Protein AF-A0ABC8AWN2-F1 (afdb_monomer)

Radius of gyration: 17.75 Å; Cα contacts (8 Å, |Δi|>4): 142; chains: 1; bounding box: 40×31×48 Å

pLDDT: mean 82.1, std 17.43, range [30.78, 97.19]

Organism: NCBI:txid37332

Sequence (129 aa):
MGQRQRCAAGDRCHREPLVSGAFPPVVVGDRCYIDGGVWSPTNADLAADSDVVLVVEPFAHRFPPGLVGAELAATGTDAVVRFGPDTATIDVLNAAAIDPDVLGGWPQAFQAGIRQADGLAQQLIDAGW

Structure (mmCIF, N/CA/C/O backbone):
data_AF-A0ABC8AWN2-F1
#
_entry.id   AF-A0ABC8AWN2-F1
#
loop_
_atom_site.group_PDB
_atom_site.id
_atom_site.type_symbol
_atom_site.label_atom_id
_atom_site.label_alt_id
_atom_site.label_comp_id
_atom_site.label_asym_id
_atom_site.label_entity_id
_atom_site.label_seq_id
_atom_site.pdbx_PDB_ins_code
_atom_site.Cartn_x
_atom_site.Cartn_y
_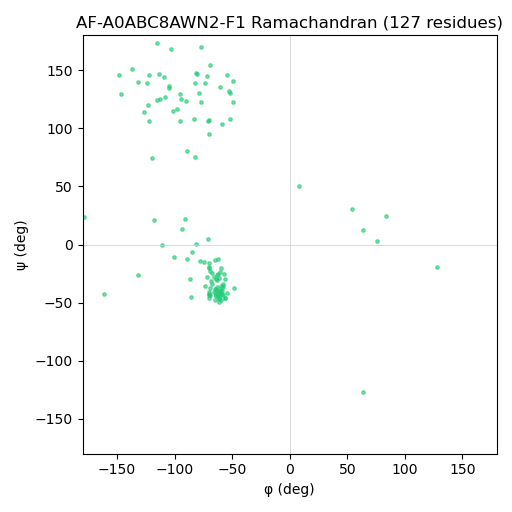atom_site.Cartn_z
_atom_site.occupancy
_atom_site.B_iso_or_equiv
_atom_site.auth_seq_id
_atom_site.auth_comp_id
_atom_site.auth_asym_id
_atom_site.auth_atom_id
_atom_site.pdbx_PDB_model_num
ATOM 1 N N . MET A 1 1 ? -22.483 0.067 -9.869 1.00 30.78 1 MET A N 1
ATOM 2 C CA . MET A 1 1 ? -23.032 -0.697 -11.015 1.00 30.78 1 MET A CA 1
ATOM 3 C C . MET A 1 1 ? -21.889 -0.972 -12.000 1.00 30.78 1 MET A C 1
ATOM 5 O O . MET A 1 1 ? -21.773 -0.290 -13.005 1.00 30.78 1 MET A O 1
ATOM 9 N N . GLY A 1 2 ? -20.973 -1.886 -11.657 1.00 35.22 2 GLY A N 1
ATOM 10 C CA . GLY A 1 2 ? -19.795 -2.204 -12.477 1.00 35.22 2 GLY A CA 1
ATOM 11 C C . GLY A 1 2 ? -20.112 -3.323 -13.464 1.00 35.22 2 GLY A C 1
ATOM 12 O O . GLY A 1 2 ? -20.586 -4.391 -13.071 1.00 35.22 2 GLY A O 1
ATOM 13 N N . GLN A 1 3 ? -19.915 -3.060 -14.751 1.00 35.34 3 GLN A N 1
ATOM 14 C CA . GLN A 1 3 ? -20.257 -3.969 -15.837 1.00 35.34 3 GLN A CA 1
ATOM 15 C C . GLN A 1 3 ? -19.291 -5.163 -15.823 1.00 35.34 3 GLN A C 1
ATOM 17 O O . GLN A 1 3 ? -18.122 -5.039 -16.169 1.00 35.34 3 GLN A O 1
ATOM 22 N N . ARG A 1 4 ? -19.773 -6.335 -15.390 1.00 39.34 4 ARG A N 1
ATOM 23 C CA . ARG A 1 4 ? -19.021 -7.594 -15.478 1.00 39.34 4 ARG A CA 1
ATOM 24 C C . ARG A 1 4 ? -18.945 -7.998 -16.951 1.00 39.34 4 ARG A C 1
ATOM 26 O O . ARG A 1 4 ? -19.883 -8.608 -17.462 1.00 39.34 4 ARG A O 1
ATOM 33 N N . GLN A 1 5 ? -17.868 -7.651 -17.645 1.00 46.94 5 GLN A N 1
ATOM 34 C CA . GLN A 1 5 ? -17.602 -8.206 -18.970 1.00 46.94 5 GLN A CA 1
ATOM 35 C C . GLN A 1 5 ? -17.220 -9.681 -18.802 1.00 46.94 5 GLN A C 1
ATOM 37 O O . GLN A 1 5 ? -16.168 -10.016 -18.266 1.00 46.94 5 GLN A O 1
ATOM 42 N N . ARG A 1 6 ? -18.135 -10.578 -19.186 1.00 43.31 6 ARG A N 1
ATOM 43 C CA . ARG A 1 6 ? -17.830 -12.002 -19.365 1.00 43.31 6 ARG A CA 1
ATOM 44 C C . ARG A 1 6 ? -17.141 -12.147 -20.717 1.00 43.31 6 ARG A C 1
ATOM 46 O O . ARG A 1 6 ? -17.673 -11.642 -21.703 1.00 43.31 6 ARG A O 1
ATOM 53 N N . CYS A 1 7 ? -16.003 -12.829 -20.769 1.00 41.56 7 CYS A N 1
ATOM 54 C CA . CYS A 1 7 ? -15.468 -13.316 -22.036 1.00 41.56 7 CYS A CA 1
ATOM 55 C C . CYS A 1 7 ? -16.183 -14.636 -22.364 1.00 41.56 7 CYS A C 1
ATOM 57 O O . CYS A 1 7 ? -16.471 -15.430 -21.473 1.00 41.56 7 CYS A O 1
ATOM 59 N N . ALA A 1 8 ? -16.551 -14.858 -23.624 1.00 44.72 8 ALA A N 1
ATOM 60 C CA . ALA A 1 8 ? -17.059 -16.158 -24.048 1.00 44.72 8 ALA A CA 1
ATOM 61 C C . ALA A 1 8 ? -15.878 -17.111 -24.283 1.00 44.72 8 ALA A C 1
ATOM 63 O O . ALA A 1 8 ? -14.809 -16.689 -24.732 1.00 44.72 8 ALA A O 1
ATOM 64 N N . ALA A 1 9 ? -16.068 -18.403 -24.008 1.00 40.72 9 ALA A N 1
ATOM 65 C CA . ALA A 1 9 ? -15.090 -19.435 -24.334 1.00 40.72 9 ALA A CA 1
ATOM 66 C C . ALA A 1 9 ? -14.820 -19.438 -25.853 1.00 40.72 9 ALA A C 1
ATOM 68 O O . ALA A 1 9 ? -15.646 -19.903 -26.634 1.00 40.72 9 ALA A O 1
ATOM 69 N N . GLY A 1 10 ? -13.676 -18.882 -26.264 1.00 45.69 10 GLY A N 1
ATOM 70 C CA . GLY A 1 10 ? -13.267 -18.759 -27.669 1.00 45.69 10 GLY A CA 1
ATOM 71 C C . GLY A 1 10 ? -12.868 -17.345 -28.099 1.00 45.69 10 GLY A C 1
ATOM 72 O O . GLY A 1 10 ? -12.121 -17.201 -29.070 1.00 45.69 10 GLY A O 1
ATOM 73 N N . ASP A 1 11 ? -13.268 -16.313 -27.353 1.00 50.03 11 ASP A N 1
ATOM 74 C CA . ASP A 1 11 ? -12.873 -14.939 -27.652 1.00 50.03 11 ASP A CA 1
ATOM 75 C C . ASP A 1 11 ? -11.486 -14.666 -27.071 1.00 50.03 11 ASP A C 1
ATOM 77 O O . ASP A 1 11 ? -11.280 -14.589 -25.860 1.00 50.03 11 ASP A O 1
ATOM 81 N N . ARG A 1 12 ? -10.501 -14.572 -27.971 1.00 54.19 12 ARG A N 1
ATOM 82 C CA . ARG A 1 12 ? -9.119 -14.202 -27.656 1.00 54.19 12 ARG A CA 1
ATOM 83 C C . ARG A 1 12 ? -9.134 -12.904 -26.861 1.00 54.19 12 ARG A C 1
ATOM 85 O O . ARG A 1 12 ? -9.394 -11.850 -27.437 1.00 54.19 12 ARG A O 1
ATOM 92 N N . CYS A 1 13 ? -8.829 -12.993 -25.567 1.00 54.72 13 CYS A N 1
ATOM 93 C CA . CYS A 1 13 ? -8.588 -11.814 -24.753 1.00 54.72 13 CYS A CA 1
ATOM 94 C C . CYS A 1 13 ? -7.592 -10.915 -25.499 1.00 54.72 13 CYS A C 1
ATOM 96 O O . CYS A 1 13 ? -6.546 -11.389 -25.954 1.00 54.72 13 CYS A O 1
ATOM 98 N N . HIS A 1 14 ? -7.995 -9.670 -25.753 1.00 52.34 14 HIS A N 1
ATOM 99 C CA . HIS A 1 14 ? -7.250 -8.740 -26.591 1.00 52.34 14 HIS A CA 1
ATOM 100 C C . HIS A 1 14 ? -5.792 -8.653 -26.105 1.00 52.34 14 HIS A C 1
ATOM 102 O O . HIS A 1 14 ? -5.535 -8.500 -24.916 1.00 52.34 14 HIS A O 1
ATOM 108 N N . ARG A 1 15 ? -4.837 -8.799 -27.035 1.00 48.41 15 ARG A N 1
ATOM 109 C CA . ARG A 1 15 ? -3.381 -8.89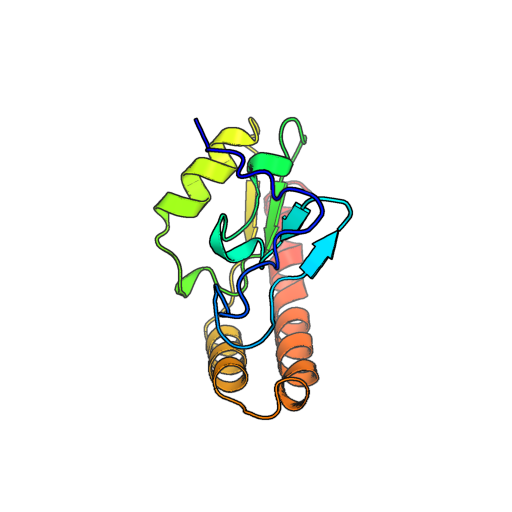3 -26.788 1.00 48.41 15 ARG A CA 1
ATOM 110 C C . ARG A 1 15 ? -2.719 -7.583 -26.330 1.00 48.41 15 ARG A C 1
ATOM 112 O O . ARG A 1 15 ? -1.499 -7.541 -26.221 1.00 48.41 15 ARG A O 1
ATOM 119 N N . GLU A 1 16 ? -3.491 -6.528 -26.107 1.00 43.12 16 GLU A N 1
ATOM 120 C CA . GLU A 1 16 ? -2.977 -5.189 -25.819 1.00 43.12 16 GLU A CA 1
ATOM 121 C C . GLU A 1 16 ? -2.921 -4.982 -24.288 1.00 43.12 16 GLU A C 1
ATOM 123 O O . GLU A 1 16 ? -3.903 -5.274 -23.601 1.00 43.12 16 GLU A O 1
ATOM 128 N N . PRO A 1 17 ? -1.795 -4.535 -23.717 1.00 42.50 17 PRO A N 1
ATOM 129 C CA . PRO A 1 17 ? -1.592 -4.546 -22.259 1.00 42.50 17 PRO A CA 1
ATOM 130 C C . PRO A 1 17 ? -2.257 -3.349 -21.495 1.00 42.50 17 PRO A C 1
ATOM 132 O O . PRO A 1 17 ? -2.360 -2.263 -22.058 1.00 42.50 17 PRO A O 1
ATOM 135 N N . LEU A 1 18 ? -2.732 -3.527 -20.225 1.00 41.81 18 LEU A N 1
ATOM 136 C CA . LEU A 1 18 ? -3.375 -2.501 -19.311 1.00 41.81 18 LEU A CA 1
ATOM 137 C C . LEU A 1 18 ? -2.895 -2.538 -17.785 1.00 41.81 18 LEU A C 1
ATOM 139 O O . LEU A 1 18 ? -2.325 -3.548 -17.392 1.00 41.81 18 LEU A O 1
ATOM 143 N N . VAL A 1 19 ? -2.896 -1.401 -17.033 1.00 50.12 19 VAL A N 1
ATOM 144 C CA . VAL A 1 19 ? -1.748 -0.799 -16.230 1.00 50.12 19 VAL A CA 1
ATOM 145 C C . VAL A 1 19 ? -0.327 -1.393 -16.362 1.00 50.12 19 VAL A C 1
ATOM 147 O O . VAL A 1 19 ? 0.43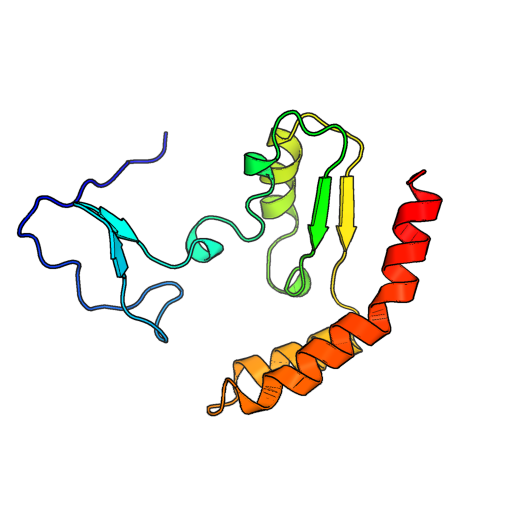7 -1.590 -15.427 1.00 50.12 19 VAL A O 1
ATOM 150 N N . SER A 1 20 ? 0.179 -1.572 -17.569 1.00 47.41 20 SER A N 1
ATOM 151 C CA . SER A 1 20 ? -0.494 -1.434 -18.872 1.00 47.41 20 SER A CA 1
ATOM 152 C C . SER A 1 20 ? 0.355 -1.736 -20.050 1.00 47.41 20 SER A C 1
ATOM 154 O O . SER A 1 20 ? 0.103 -1.272 -21.146 1.00 47.41 20 SER A O 1
ATOM 156 N N . GLY A 1 21 ? 1.384 -2.525 -19.834 1.00 54.00 21 GLY A N 1
ATOM 157 C CA . GLY A 1 21 ? 2.417 -2.723 -20.834 1.00 54.00 21 GLY A CA 1
ATOM 158 C C . GLY A 1 21 ? 3.213 -3.966 -20.547 1.00 54.00 21 GLY A C 1
ATOM 159 O O . GLY A 1 21 ? 3.516 -4.733 -21.450 1.00 54.00 21 GLY A O 1
ATOM 160 N N . ALA A 1 22 ? 3.529 -4.142 -19.265 1.00 69.19 22 ALA A N 1
ATOM 161 C CA . ALA A 1 22 ? 4.528 -5.094 -18.825 1.00 69.19 22 ALA A CA 1
ATOM 162 C C . ALA A 1 22 ? 4.087 -6.548 -19.002 1.00 69.19 22 ALA A C 1
ATOM 164 O O . ALA A 1 22 ? 4.889 -7.376 -19.428 1.00 69.19 22 ALA A O 1
ATOM 165 N N . PHE A 1 23 ? 2.819 -6.853 -18.710 1.00 75.25 23 PHE A N 1
ATOM 166 C CA . PHE A 1 23 ? 2.315 -8.220 -18.739 1.00 75.25 23 PHE A CA 1
ATOM 167 C C . PHE A 1 23 ? 0.996 -8.319 -19.511 1.00 75.25 23 PHE A C 1
ATOM 169 O O . PHE A 1 23 ? 0.141 -7.435 -19.390 1.00 75.25 23 PHE A O 1
ATOM 176 N N . PRO A 1 24 ? 0.818 -9.378 -20.320 1.00 80.56 24 PRO A N 1
ATOM 177 C CA . PRO A 1 24 ? -0.435 -9.614 -21.016 1.00 80.56 24 PRO A CA 1
ATOM 178 C C . PRO A 1 24 ? -1.540 -10.010 -20.022 1.00 80.56 24 PRO A C 1
ATOM 180 O O . PRO A 1 24 ? -1.244 -10.596 -18.977 1.00 80.56 24 PRO A O 1
ATOM 183 N N . PRO A 1 25 ? -2.818 -9.761 -20.359 1.00 85.88 25 PRO A N 1
ATOM 184 C CA . PRO A 1 25 ? -3.939 -10.270 -19.579 1.00 85.88 25 PRO A CA 1
ATOM 185 C C . PRO A 1 25 ? -3.889 -11.798 -19.394 1.00 85.88 25 PRO A C 1
ATOM 187 O O . PRO A 1 25 ? -3.488 -12.536 -20.300 1.00 85.88 25 PRO A O 1
ATOM 190 N N . VAL A 1 26 ? -4.345 -12.282 -18.237 1.00 86.75 26 VAL A N 1
ATOM 191 C CA . VAL A 1 26 ? -4.350 -13.707 -17.871 1.00 86.75 26 VAL A CA 1
ATOM 192 C C . VAL A 1 26 ? -5.766 -14.270 -17.960 1.00 86.75 26 VAL A C 1
ATOM 194 O O . VAL A 1 26 ? -6.715 -13.670 -17.461 1.00 86.75 26 VAL A O 1
ATOM 197 N N . VAL A 1 27 ? -5.920 -15.447 -18.570 1.00 90.19 27 VAL A N 1
ATOM 198 C CA . VAL A 1 27 ? -7.211 -16.147 -18.645 1.00 90.19 27 VAL A CA 1
ATOM 199 C C . VAL A 1 27 ? -7.326 -17.160 -17.506 1.00 90.19 27 VAL A C 1
ATOM 201 O O . VAL A 1 27 ? -6.477 -18.039 -17.368 1.00 90.19 27 VAL A O 1
ATOM 204 N N . VAL A 1 28 ? -8.399 -17.063 -16.720 1.00 89.25 28 VAL A N 1
ATOM 205 C CA . VAL A 1 28 ? -8.776 -18.038 -15.688 1.00 89.25 28 VAL A CA 1
ATOM 206 C C . VAL A 1 28 ? -10.222 -18.460 -15.941 1.00 89.25 28 VAL A C 1
ATOM 208 O O . VAL A 1 28 ? -11.143 -17.649 -15.848 1.00 89.25 28 VAL A O 1
ATOM 211 N N . GLY A 1 29 ? -10.429 -19.731 -16.289 1.00 91.81 29 GLY A N 1
ATOM 212 C CA . GLY A 1 29 ? -11.735 -20.222 -16.734 1.00 91.81 29 GLY A CA 1
ATOM 213 C C . GLY A 1 29 ? -12.177 -19.552 -18.038 1.00 91.81 29 GLY A C 1
ATOM 214 O O . GLY A 1 29 ? -11.434 -19.540 -19.016 1.00 91.81 29 GLY A O 1
ATOM 215 N N . ASP A 1 30 ? -13.384 -18.988 -18.047 1.00 90.25 30 ASP A N 1
ATOM 216 C CA . ASP A 1 30 ? -13.954 -18.225 -19.165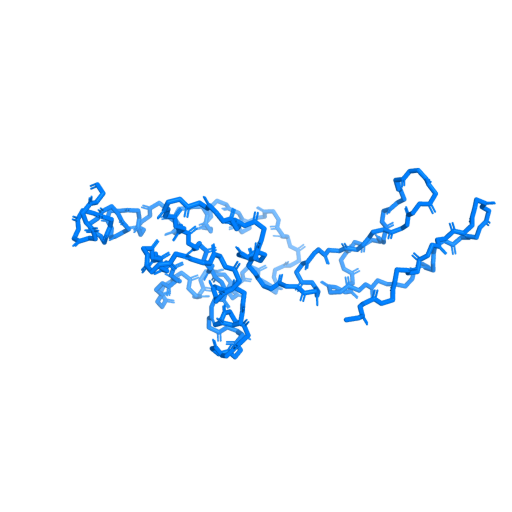 1.00 90.25 30 ASP A CA 1
ATOM 217 C C . ASP A 1 30 ? -13.711 -16.710 -19.039 1.00 90.25 30 ASP A C 1
ATOM 219 O O . ASP A 1 30 ? -14.328 -15.913 -19.738 1.00 90.25 30 ASP A O 1
ATOM 223 N N . ARG A 1 31 ? -12.823 -16.274 -18.138 1.00 86.19 31 ARG A N 1
ATOM 224 C CA . ARG A 1 31 ? -12.619 -14.854 -17.831 1.00 86.19 31 ARG A CA 1
ATOM 225 C C . ARG A 1 31 ? -11.193 -14.410 -18.062 1.00 86.19 31 ARG A C 1
ATOM 227 O O . ARG A 1 31 ? -10.250 -15.153 -17.812 1.00 86.19 31 ARG A O 1
ATOM 234 N N . CYS A 1 32 ? -11.063 -13.161 -18.492 1.00 87.81 32 CYS A N 1
ATOM 235 C CA . CYS A 1 32 ? -9.784 -12.496 -18.630 1.00 87.81 32 CYS A CA 1
ATOM 236 C C . CYS A 1 32 ? -9.574 -11.481 -17.506 1.00 87.81 32 CYS A C 1
ATOM 238 O O . CYS A 1 32 ? -10.489 -10.731 -17.164 1.00 87.81 32 CYS A O 1
ATOM 240 N N . TYR A 1 33 ? -8.367 -11.472 -16.954 1.00 86.38 33 TYR A N 1
ATOM 241 C CA . TYR A 1 33 ? -7.966 -10.660 -15.819 1.00 86.38 33 TYR A CA 1
ATOM 242 C C . TYR A 1 33 ? -6.758 -9.812 -16.193 1.00 86.38 33 TYR A C 1
ATOM 244 O O . TYR A 1 33 ? -5.828 -10.272 -16.856 1.00 86.38 33 TYR A O 1
ATOM 252 N N . ILE A 1 34 ? -6.790 -8.569 -15.739 1.00 88.56 34 ILE A N 1
ATOM 253 C CA . ILE A 1 34 ? -5.652 -7.655 -15.727 1.00 88.56 34 ILE A CA 1
ATOM 254 C C . ILE A 1 34 ? -5.311 -7.343 -14.272 1.00 88.56 34 ILE A C 1
ATOM 256 O O . ILE A 1 34 ? -6.032 -7.763 -13.363 1.00 88.56 34 ILE A O 1
ATOM 260 N N . ASP A 1 35 ? -4.214 -6.625 -14.063 1.00 86.62 35 ASP A N 1
ATOM 261 C CA . ASP A 1 35 ? -3.793 -6.198 -12.735 1.00 86.62 35 ASP A CA 1
ATOM 262 C C . ASP A 1 35 ? -4.927 -5.469 -11.986 1.00 86.62 35 ASP A C 1
ATOM 264 O O . ASP A 1 35 ? -5.604 -4.594 -12.535 1.00 86.62 35 ASP A O 1
ATOM 268 N N . GLY A 1 36 ? -5.157 -5.855 -10.728 1.00 88.06 36 GLY A N 1
ATOM 269 C CA . GLY A 1 36 ? -6.221 -5.286 -9.897 1.00 88.06 36 GLY A CA 1
ATOM 270 C C . GLY A 1 36 ? -5.988 -3.816 -9.537 1.00 88.06 36 GLY A C 1
ATOM 271 O O . GLY A 1 36 ? -6.951 -3.078 -9.341 1.00 88.06 36 GLY A O 1
ATOM 272 N N . GLY A 1 37 ? -4.729 -3.370 -9.548 1.00 84.69 37 GLY A N 1
ATOM 273 C CA . GLY A 1 37 ? -4.303 -1.987 -9.343 1.00 84.69 37 GLY A CA 1
ATOM 274 C C . GLY A 1 37 ? -4.879 -1.003 -10.361 1.00 84.69 37 GLY A C 1
ATOM 275 O O . GLY A 1 37 ? -4.961 0.190 -10.081 1.00 84.69 37 GLY A O 1
ATOM 276 N N . VAL A 1 38 ? -5.334 -1.490 -11.526 1.00 85.12 38 VAL A N 1
ATOM 277 C CA . VAL A 1 38 ? -6.084 -0.688 -12.512 1.00 85.12 38 VAL A CA 1
ATOM 278 C C . VAL A 1 38 ? -7.435 -0.245 -11.952 1.00 85.12 38 VAL A C 1
ATOM 280 O O . VAL A 1 38 ? -7.909 0.849 -12.254 1.00 85.12 38 VAL A O 1
ATOM 283 N N . TRP A 1 39 ? -8.082 -1.124 -11.186 1.00 85.25 39 TRP A N 1
ATOM 284 C CA . TRP A 1 39 ? -9.394 -0.885 -10.598 1.00 85.25 39 TRP A CA 1
ATOM 285 C C . TRP A 1 39 ? -9.283 -0.142 -9.268 1.00 85.25 39 TRP A C 1
ATOM 287 O O . TRP A 1 39 ? -10.031 0.805 -9.036 1.00 85.25 39 TRP A O 1
ATOM 297 N N . SER A 1 40 ? -8.359 -0.575 -8.412 1.00 87.75 40 SER A N 1
ATOM 298 C CA . SER A 1 40 ? -8.248 -0.102 -7.038 1.00 87.75 40 SER A CA 1
ATOM 299 C C . SER A 1 40 ? -6.788 -0.074 -6.574 1.00 87.75 40 SER A C 1
ATOM 301 O O . SER A 1 40 ? -6.100 -1.090 -6.689 1.00 87.75 40 SER A O 1
ATOM 303 N N . PRO A 1 41 ? -6.300 1.045 -6.003 1.00 86.62 41 PRO A N 1
ATOM 304 C CA . PRO A 1 41 ? -4.941 1.131 -5.477 1.00 86.62 41 PRO A CA 1
ATOM 305 C C . PRO A 1 41 ? -4.708 0.283 -4.218 1.00 86.62 41 PRO A C 1
ATOM 307 O O . PRO A 1 41 ? -3.552 -0.021 -3.927 1.00 86.62 41 PRO A O 1
ATOM 310 N N . THR A 1 42 ? -5.754 -0.068 -3.453 1.00 90.88 42 THR A N 1
ATOM 311 C CA . THR A 1 42 ? -5.589 -0.765 -2.160 1.00 90.88 42 THR A CA 1
ATOM 312 C C . THR A 1 42 ? -6.480 -1.990 -1.977 1.00 90.88 42 THR A C 1
ATOM 314 O O . THR A 1 42 ? -6.099 -2.910 -1.260 1.00 90.88 42 THR A O 1
ATOM 317 N N . ASN A 1 43 ? -7.631 -2.045 -2.649 1.00 92.44 43 ASN A N 1
ATOM 318 C CA . ASN A 1 43 ? -8.707 -3.020 -2.450 1.00 92.44 43 ASN A CA 1
ATOM 319 C C . ASN A 1 43 ? -9.197 -3.085 -0.993 1.00 92.44 43 ASN A C 1
ATOM 321 O O . ASN A 1 43 ? -9.606 -4.149 -0.523 1.00 92.44 43 ASN A O 1
ATOM 325 N N . ALA A 1 44 ? -9.129 -1.970 -0.252 1.00 92.81 44 ALA A N 1
ATOM 326 C CA . ALA A 1 44 ? -9.504 -1.950 1.161 1.00 92.81 44 ALA A CA 1
ATOM 327 C C . ALA A 1 44 ? -10.982 -2.309 1.390 1.00 92.81 44 ALA A C 1
ATOM 329 O O . ALA A 1 44 ? -11.317 -2.858 2.434 1.00 92.81 44 ALA A O 1
ATOM 330 N N . ASP A 1 45 ? -11.851 -2.099 0.401 1.00 92.06 45 ASP A N 1
ATOM 331 C CA . ASP A 1 45 ? -13.257 -2.507 0.437 1.00 92.06 45 ASP A CA 1
ATOM 332 C C . ASP A 1 45 ? -13.450 -4.026 0.600 1.00 92.06 45 ASP A C 1
ATOM 334 O O . ASP A 1 45 ? -14.475 -4.467 1.119 1.00 92.06 45 ASP A O 1
ATOM 338 N N . LEU A 1 46 ? -12.460 -4.843 0.218 1.00 93.62 46 LEU A N 1
ATOM 339 C CA . LEU A 1 46 ? -12.492 -6.295 0.427 1.00 93.62 46 LEU A CA 1
ATOM 340 C C . LEU A 1 46 ? -12.349 -6.701 1.900 1.00 93.62 46 LEU A C 1
ATOM 342 O O . LEU A 1 46 ? -12.652 -7.843 2.238 1.00 93.62 46 LEU A O 1
ATOM 346 N N . ALA A 1 47 ? -11.897 -5.788 2.762 1.00 94.50 47 ALA A N 1
ATOM 347 C CA . ALA A 1 47 ? -11.767 -5.999 4.200 1.00 94.50 47 ALA A CA 1
ATOM 348 C C . ALA A 1 47 ? -13.030 -5.579 4.977 1.00 94.50 47 ALA A C 1
ATOM 350 O O . ALA A 1 47 ? -12.947 -5.302 6.174 1.00 94.50 47 ALA A O 1
ATOM 351 N N . ALA A 1 48 ? -14.190 -5.522 4.315 1.00 93.06 48 ALA A N 1
ATOM 352 C CA . ALA A 1 48 ? -15.474 -5.274 4.963 1.00 93.06 48 ALA A CA 1
ATOM 353 C C . ALA A 1 48 ? -15.689 -6.182 6.184 1.00 93.06 48 ALA A C 1
ATOM 355 O O . ALA A 1 48 ? -15.316 -7.356 6.170 1.00 93.06 48 ALA A O 1
ATOM 356 N N . ASP A 1 49 ? -16.281 -5.608 7.231 1.00 87.56 49 ASP A N 1
ATOM 357 C CA . ASP A 1 49 ? -16.578 -6.271 8.507 1.00 87.56 49 ASP A CA 1
ATOM 358 C C . ASP A 1 49 ? -15.336 -6.737 9.298 1.00 87.56 49 ASP A C 1
ATOM 360 O O . ASP A 1 49 ? -15.464 -7.481 10.271 1.00 87.56 49 ASP A O 1
ATOM 364 N N . SER A 1 50 ? -14.130 -6.300 8.915 1.00 92.25 50 SER A N 1
ATOM 365 C CA . SER A 1 50 ? -12.930 -6.504 9.733 1.00 92.25 50 SER A CA 1
ATOM 366 C C . SER A 1 50 ? -12.962 -5.577 10.943 1.00 92.25 50 SER A C 1
ATOM 368 O O . SER A 1 50 ? -13.270 -4.393 10.810 1.00 92.25 50 SER A O 1
ATOM 370 N N . ASP A 1 51 ? -12.555 -6.081 12.109 1.00 90.88 51 ASP A N 1
ATOM 371 C CA . ASP A 1 51 ? -12.455 -5.251 13.314 1.00 90.88 51 ASP A CA 1
ATOM 372 C C . ASP A 1 51 ? -11.483 -4.081 13.100 1.00 90.88 51 ASP A C 1
ATOM 374 O O . ASP A 1 51 ? -11.725 -2.971 13.573 1.00 90.88 51 ASP A O 1
ATOM 378 N N . VAL A 1 52 ? -10.406 -4.313 12.341 1.00 91.56 52 VAL A N 1
ATOM 379 C CA . VAL A 1 52 ? -9.368 -3.323 12.030 1.00 91.56 52 VAL A CA 1
ATOM 380 C C . VAL A 1 52 ? -8.784 -3.595 10.650 1.00 91.56 52 VAL A C 1
ATOM 382 O O . VAL A 1 52 ? -8.619 -4.747 10.242 1.00 91.56 52 VAL A O 1
ATOM 385 N N . VAL A 1 53 ? -8.416 -2.522 9.954 1.00 93.56 53 VAL A N 1
ATOM 386 C CA . VAL A 1 53 ? -7.792 -2.566 8.634 1.00 93.56 53 VAL A CA 1
ATOM 387 C C . VAL A 1 53 ? -6.445 -1.840 8.654 1.00 93.56 53 VAL A C 1
ATOM 389 O O . VAL A 1 53 ? -6.373 -0.637 8.900 1.00 93.56 53 VAL A O 1
ATOM 392 N N . LEU A 1 54 ? -5.367 -2.566 8.341 1.00 93.88 54 LEU A N 1
ATOM 393 C CA . LEU A 1 54 ? -4.058 -1.990 8.027 1.00 93.88 54 LEU A CA 1
ATOM 394 C C . LEU A 1 54 ? -3.891 -1.915 6.507 1.00 93.88 54 LEU A C 1
ATOM 396 O O . LEU A 1 54 ? -3.828 -2.941 5.831 1.00 93.88 54 LEU A O 1
ATOM 400 N N . VAL A 1 55 ? -3.762 -0.702 5.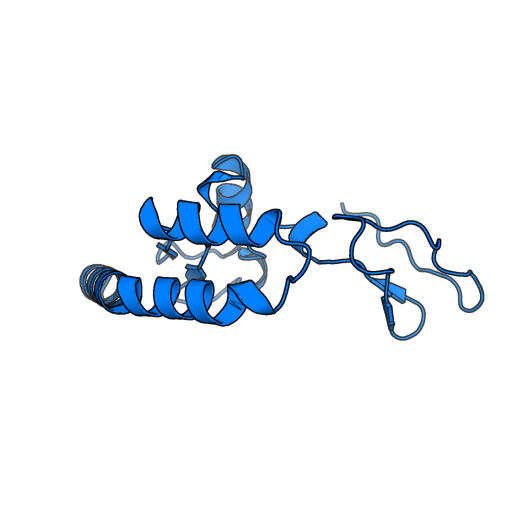975 1.00 93.44 55 VAL A N 1
ATOM 401 C CA . VAL A 1 55 ? -3.473 -0.466 4.557 1.00 93.44 55 VAL A CA 1
ATOM 402 C C . VAL A 1 55 ? -1.996 -0.129 4.385 1.00 93.44 55 VAL A C 1
ATOM 404 O O . VAL A 1 55 ? -1.534 0.918 4.835 1.00 93.44 55 VAL A O 1
ATOM 407 N N . VAL A 1 56 ? -1.263 -1.006 3.697 1.00 92.81 56 VAL A N 1
ATOM 408 C CA . VAL A 1 56 ? 0.129 -0.776 3.284 1.00 92.81 56 VAL A CA 1
ATOM 409 C C . VAL A 1 56 ? 0.127 -0.234 1.857 1.00 92.81 56 VAL A C 1
ATOM 411 O O . VAL A 1 56 ? -0.129 -0.964 0.902 1.00 92.81 56 VAL A O 1
ATOM 414 N N . GLU A 1 57 ? 0.406 1.057 1.708 1.00 91.25 57 GLU A N 1
ATOM 415 C CA . GLU A 1 57 ? 0.279 1.799 0.451 1.00 91.25 57 GLU A CA 1
ATOM 416 C C . GLU A 1 57 ? 1.633 2.381 -0.000 1.00 91.25 57 GLU A C 1
ATOM 418 O O . GLU A 1 57 ? 1.848 3.594 0.060 1.00 91.25 57 GLU A O 1
ATOM 423 N N . PRO A 1 58 ? 2.565 1.553 -0.522 1.00 90.19 58 PRO A N 1
ATOM 424 C CA . PRO A 1 58 ? 3.918 1.984 -0.908 1.00 90.19 58 PRO A CA 1
ATOM 425 C C . PRO A 1 58 ? 3.933 3.032 -2.035 1.00 90.19 58 PRO A C 1
ATOM 427 O O . PRO A 1 58 ? 4.950 3.673 -2.285 1.00 90.19 58 PRO A O 1
ATOM 430 N N . PHE A 1 59 ? 2.798 3.244 -2.703 1.00 89.31 59 PHE A N 1
ATOM 431 C CA . PHE A 1 59 ? 2.619 4.234 -3.762 1.00 89.31 59 PHE A CA 1
ATOM 432 C C . PHE A 1 59 ? 1.572 5.302 -3.427 1.00 89.31 59 PHE A C 1
ATOM 434 O O . PHE A 1 59 ? 1.086 5.966 -4.339 1.00 89.31 59 PHE A O 1
ATOM 441 N N . ALA A 1 60 ? 1.249 5.521 -2.145 1.00 90.12 60 ALA A N 1
ATOM 442 C CA . ALA A 1 60 ? 0.277 6.534 -1.707 1.00 90.12 60 ALA A CA 1
ATOM 443 C C . ALA A 1 60 ? 0.503 7.915 -2.351 1.00 90.12 60 ALA A C 1
ATOM 445 O O . ALA A 1 60 ? -0.438 8.595 -2.743 1.00 90.12 60 ALA A O 1
ATOM 446 N N . HIS A 1 61 ? 1.772 8.293 -2.539 1.00 89.50 61 HIS A N 1
ATOM 447 C CA . HIS A 1 61 ? 2.192 9.551 -3.162 1.00 89.50 61 HIS A CA 1
ATOM 448 C C . HIS A 1 61 ? 1.818 9.696 -4.653 1.00 89.50 61 HIS A C 1
ATOM 450 O O . HIS A 1 61 ? 1.936 10.792 -5.197 1.00 89.50 61 HIS A O 1
ATOM 456 N N . ARG A 1 62 ? 1.398 8.619 -5.332 1.00 86.88 62 ARG A N 1
ATOM 457 C CA . ARG A 1 62 ? 1.027 8.621 -6.761 1.00 86.88 62 ARG A CA 1
ATOM 458 C C . ARG A 1 62 ? -0.478 8.669 -7.009 1.00 86.88 62 ARG A C 1
ATOM 460 O O . ARG A 1 62 ? -0.884 8.884 -8.148 1.00 86.88 62 ARG A O 1
ATOM 467 N N . PHE A 1 63 ? -1.298 8.483 -5.976 1.00 81.0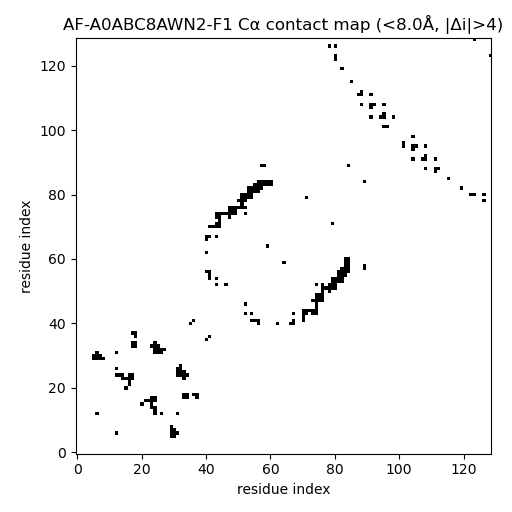0 63 PHE A N 1
ATOM 468 C CA . PHE A 1 63 ? -2.752 8.443 -6.106 1.00 81.00 63 PHE A CA 1
ATOM 469 C C . PHE A 1 63 ? -3.410 9.635 -5.399 1.00 81.00 63 PHE A C 1
ATOM 471 O O . PHE A 1 63 ? -2.927 10.085 -4.359 1.00 81.00 63 PHE A O 1
ATOM 478 N N . PRO A 1 64 ? -4.534 10.162 -5.921 1.00 79.62 64 PRO A N 1
ATOM 479 C CA . PRO A 1 64 ? -5.302 11.179 -5.216 1.00 79.62 64 PRO A CA 1
ATOM 480 C C . PRO A 1 64 ? -5.804 10.642 -3.863 1.00 79.62 64 PRO A C 1
ATOM 482 O O . PRO A 1 64 ? -6.387 9.554 -3.835 1.00 79.62 64 PRO A O 1
ATOM 485 N N . PRO A 1 65 ? -5.698 11.405 -2.758 1.00 72.56 65 PRO A N 1
ATOM 486 C CA . PRO A 1 65 ? -6.117 10.938 -1.432 1.00 72.56 65 PRO A CA 1
ATOM 487 C C . PRO A 1 65 ? -7.580 10.470 -1.345 1.00 72.56 65 PRO A C 1
ATOM 489 O O . PRO A 1 65 ? -7.902 9.594 -0.546 1.00 72.56 65 PRO A O 1
ATOM 492 N N . GLY A 1 66 ? -8.466 11.036 -2.173 1.00 75.00 66 GLY A N 1
ATOM 493 C CA . GLY A 1 66 ? -9.898 10.720 -2.172 1.00 75.00 66 GLY A CA 1
ATOM 494 C C . GLY A 1 66 ? -10.256 9.324 -2.691 1.00 75.00 66 GLY A C 1
ATOM 495 O O . GLY A 1 66 ? -11.331 8.833 -2.360 1.00 75.00 66 GLY A O 1
ATOM 496 N N . LEU A 1 67 ? -9.378 8.672 -3.467 1.00 76.38 67 LEU A N 1
ATOM 497 C CA . LEU A 1 67 ? -9.652 7.344 -4.030 1.00 76.38 67 LEU A CA 1
ATOM 498 C C . LEU A 1 67 ? -9.644 6.266 -2.935 1.00 76.38 67 LEU A C 1
ATOM 500 O O . LEU A 1 67 ? -10.591 5.497 -2.817 1.00 76.38 67 LEU A O 1
ATOM 504 N N . VAL A 1 68 ? -8.630 6.297 -2.068 1.00 84.38 68 VAL A N 1
ATOM 505 C CA . VAL A 1 68 ? -8.500 5.374 -0.926 1.00 84.38 68 VAL A CA 1
ATOM 506 C C . VAL A 1 68 ? -9.588 5.626 0.122 1.00 84.38 68 VAL A C 1
ATOM 508 O O . VAL A 1 68 ? -10.091 4.691 0.735 1.00 84.38 68 VAL A O 1
ATOM 511 N N . GLY A 1 69 ? -10.007 6.884 0.306 1.00 86.50 69 GLY A N 1
ATOM 512 C CA . GLY A 1 69 ? -11.058 7.230 1.268 1.00 86.50 69 GLY A CA 1
ATOM 513 C C . GLY A 1 69 ? -12.395 6.530 0.998 1.00 86.50 69 GLY A C 1
ATOM 514 O O . GLY A 1 69 ? -13.062 6.116 1.942 1.00 86.50 69 GLY A O 1
ATOM 515 N N . ALA A 1 70 ? -12.769 6.351 -0.273 1.00 86.38 70 ALA A N 1
ATOM 516 C CA . ALA A 1 70 ? -13.994 5.637 -0.636 1.00 86.38 70 ALA A CA 1
ATOM 517 C C . ALA A 1 70 ? -13.914 4.131 -0.325 1.00 86.38 70 ALA A C 1
ATOM 519 O O . ALA A 1 70 ? -14.902 3.548 0.117 1.00 86.38 70 ALA A O 1
ATOM 520 N N . GLU A 1 71 ? -12.746 3.517 -0.522 1.00 90.25 71 GLU A N 1
ATOM 521 C CA . GLU A 1 71 ? -12.507 2.096 -0.229 1.00 90.25 71 GLU A CA 1
ATOM 522 C C . GLU A 1 71 ? -12.512 1.839 1.277 1.00 90.25 71 GLU A C 1
ATOM 524 O O . GLU A 1 71 ? -13.172 0.921 1.753 1.00 90.25 71 GLU A O 1
ATOM 529 N N . LEU A 1 72 ? -11.856 2.714 2.042 1.00 90.75 72 LEU A N 1
ATOM 530 C CA . LEU A 1 72 ? -11.852 2.653 3.501 1.00 90.75 72 LEU A CA 1
ATOM 531 C C . LEU A 1 72 ? -13.253 2.822 4.090 1.00 90.75 72 LEU A C 1
ATOM 533 O O . LEU A 1 72 ? -13.613 2.094 5.009 1.00 90.75 72 LEU A O 1
ATOM 537 N N . ALA A 1 73 ? -14.077 3.719 3.541 1.00 89.50 73 ALA A N 1
ATOM 538 C CA . ALA A 1 73 ? -15.455 3.890 4.001 1.00 89.50 73 ALA A CA 1
ATOM 539 C C . ALA A 1 73 ? -16.302 2.615 3.822 1.00 89.50 73 ALA A C 1
ATOM 541 O O . ALA A 1 73 ? -17.228 2.382 4.596 1.00 89.50 73 ALA A O 1
ATOM 542 N N . ALA A 1 74 ? -15.984 1.780 2.827 1.00 90.25 74 ALA A N 1
ATOM 543 C CA . ALA A 1 74 ? -16.672 0.513 2.596 1.00 90.25 74 ALA A CA 1
ATOM 544 C C . ALA A 1 74 ? -16.297 -0.582 3.613 1.00 90.25 74 ALA A C 1
ATOM 546 O O . ALA A 1 74 ? -17.021 -1.568 3.712 1.00 90.25 74 ALA A O 1
ATOM 547 N N . THR A 1 75 ? -15.214 -0.408 4.382 1.00 91.88 75 THR A N 1
ATOM 548 C CA . THR A 1 75 ? -14.800 -1.378 5.413 1.00 91.88 75 THR A CA 1
ATOM 549 C C . THR A 1 75 ? -15.772 -1.434 6.593 1.00 91.88 75 THR A C 1
ATOM 551 O O . THR A 1 75 ? -15.937 -2.486 7.203 1.00 91.88 75 THR A O 1
ATOM 554 N N . GLY A 1 76 ? -16.418 -0.304 6.911 1.00 89.75 76 GLY A N 1
ATOM 555 C CA . GLY A 1 76 ? -17.316 -0.167 8.059 1.00 89.75 76 GLY A CA 1
ATOM 556 C C . GLY A 1 76 ? -16.621 -0.048 9.422 1.00 89.75 76 GLY A C 1
ATOM 557 O O . GLY A 1 76 ? -17.324 0.040 10.426 1.00 89.75 76 GLY A O 1
ATOM 558 N N . THR A 1 77 ? -15.283 -0.016 9.473 1.00 89.75 77 THR A N 1
ATOM 559 C CA . THR A 1 77 ? -14.515 0.184 10.711 1.00 89.75 77 THR A CA 1
ATOM 560 C C . THR A 1 77 ? -13.846 1.557 10.750 1.00 89.75 77 THR A C 1
ATOM 562 O O . THR A 1 77 ? -13.367 2.068 9.738 1.00 89.75 77 THR A O 1
ATOM 565 N N . ASP A 1 78 ? -13.783 2.142 11.946 1.00 87.69 78 ASP A N 1
ATOM 566 C CA . ASP A 1 78 ? -13.001 3.353 12.218 1.00 87.69 78 ASP A CA 1
ATOM 567 C C . ASP A 1 78 ? -11.555 3.025 12.633 1.00 87.69 78 ASP A C 1
ATOM 569 O O . ASP A 1 78 ? -10.691 3.905 12.657 1.00 87.69 78 ASP A O 1
ATOM 573 N N . ALA A 1 79 ? -11.261 1.758 12.948 1.00 91.44 79 ALA A N 1
ATOM 574 C CA . ALA A 1 79 ? -9.928 1.303 13.316 1.00 91.44 79 ALA A CA 1
ATOM 575 C C . ALA A 1 79 ? -9.099 1.038 12.053 1.00 91.44 79 ALA A C 1
ATOM 577 O O . ALA A 1 79 ? -8.881 -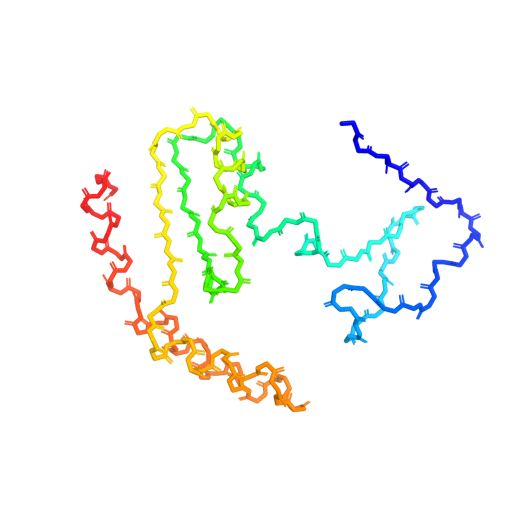0.099 11.638 1.00 91.44 79 ALA A O 1
ATOM 578 N N . VAL A 1 80 ? -8.659 2.121 11.413 1.00 92.06 80 VAL A N 1
ATOM 579 C CA . VAL A 1 80 ? -7.862 2.072 10.186 1.00 92.06 80 VAL A CA 1
ATOM 580 C C . VAL A 1 80 ? -6.469 2.635 10.439 1.00 92.06 80 VAL A C 1
ATOM 582 O O . VAL A 1 80 ? -6.316 3.796 10.818 1.00 92.06 80 VAL A O 1
ATOM 585 N N . VAL A 1 81 ? -5.444 1.839 10.138 1.00 92.75 81 VAL A N 1
ATOM 586 C CA . VAL A 1 81 ? -4.045 2.283 10.118 1.00 92.75 81 VAL A CA 1
ATOM 587 C C . VAL A 1 81 ? -3.574 2.344 8.672 1.00 92.75 81 VAL A C 1
ATOM 589 O O . VAL A 1 81 ? -3.706 1.383 7.916 1.00 92.75 81 VAL A O 1
ATOM 592 N N . ARG A 1 82 ? -3.031 3.491 8.266 1.00 91.75 82 ARG A N 1
ATOM 593 C CA . ARG A 1 82 ? -2.507 3.716 6.915 1.00 91.75 82 ARG A CA 1
ATOM 594 C C . ARG A 1 82 ? -1.004 3.894 6.970 1.00 91.75 82 ARG A C 1
ATOM 596 O O . ARG A 1 82 ? -0.513 4.781 7.664 1.00 91.75 82 ARG A O 1
ATOM 603 N N . PHE A 1 83 ? -0.291 3.087 6.201 1.00 93.19 83 PHE A N 1
ATOM 604 C CA . PHE A 1 83 ? 1.160 3.080 6.177 1.00 93.19 83 PHE A CA 1
ATOM 605 C C . PHE A 1 83 ? 1.676 3.355 4.765 1.00 93.19 83 PHE A C 1
ATOM 607 O O . PHE A 1 83 ? 1.597 2.508 3.873 1.00 93.19 83 PHE A O 1
ATOM 614 N N . GLY A 1 84 ? 2.195 4.568 4.578 1.00 92.94 84 GLY A N 1
ATOM 615 C CA . GLY A 1 84 ? 2.786 5.033 3.327 1.00 92.94 84 GLY A CA 1
ATOM 616 C C . GLY A 1 84 ? 4.321 5.053 3.349 1.00 92.94 84 GLY A C 1
ATOM 617 O O . GLY A 1 84 ? 4.945 4.934 4.409 1.00 92.94 84 GLY A O 1
ATOM 618 N N . PRO A 1 85 ? 4.954 5.232 2.178 1.00 95.44 85 PRO A N 1
ATOM 619 C CA . PRO A 1 85 ? 6.403 5.320 2.073 1.00 95.44 85 PRO A CA 1
ATOM 620 C C . PRO A 1 85 ? 6.914 6.648 2.649 1.00 95.44 85 PRO A C 1
ATOM 622 O O . PRO A 1 85 ? 6.287 7.698 2.485 1.00 95.44 85 PRO A O 1
ATOM 625 N N . ASP A 1 86 ? 8.090 6.616 3.269 1.00 95.69 86 ASP A N 1
ATOM 626 C CA . ASP A 1 86 ? 8.870 7.826 3.533 1.00 95.69 86 ASP A CA 1
ATOM 627 C C . ASP A 1 86 ? 9.589 8.310 2.259 1.00 95.69 86 ASP A C 1
ATOM 629 O O . ASP A 1 86 ? 9.635 7.612 1.243 1.00 95.69 86 ASP A O 1
ATOM 633 N N . THR A 1 87 ? 10.179 9.510 2.295 1.00 96.31 87 THR A N 1
ATOM 634 C CA . THR A 1 87 ? 10.886 10.088 1.137 1.00 96.31 87 THR A CA 1
ATOM 635 C C . THR A 1 87 ? 11.976 9.160 0.594 1.00 96.31 87 THR A C 1
ATOM 637 O O . THR A 1 87 ? 12.080 8.976 -0.615 1.00 96.31 87 THR A O 1
ATOM 640 N N . ALA A 1 88 ? 12.750 8.516 1.473 1.00 95.56 88 ALA A N 1
ATOM 641 C CA . ALA A 1 88 ? 13.813 7.605 1.054 1.00 95.56 88 ALA A CA 1
ATOM 642 C C . ALA A 1 88 ? 13.260 6.379 0.309 1.00 95.56 88 ALA A C 1
ATOM 644 O O . ALA A 1 88 ? 13.851 5.908 -0.659 1.00 95.56 88 ALA A O 1
ATOM 645 N N . THR A 1 89 ? 12.116 5.854 0.740 1.00 96.00 89 THR A N 1
ATOM 646 C CA . THR A 1 89 ? 11.448 4.719 0.095 1.00 96.00 89 THR A CA 1
ATOM 647 C C . THR A 1 89 ? 10.794 5.129 -1.215 1.00 96.00 89 THR A C 1
ATOM 649 O O . THR A 1 89 ? 10.857 4.369 -2.180 1.00 96.00 89 THR A O 1
ATOM 652 N N . ILE A 1 90 ? 10.249 6.346 -1.297 1.00 95.94 90 ILE A N 1
ATOM 653 C CA . ILE A 1 90 ? 9.778 6.929 -2.560 1.00 95.94 90 ILE A CA 1
ATOM 654 C C . ILE A 1 90 ? 10.910 6.942 -3.593 1.00 95.94 90 ILE A C 1
ATOM 656 O O . ILE A 1 90 ? 10.698 6.497 -4.719 1.00 95.94 90 ILE A O 1
ATOM 660 N N . ASP A 1 91 ? 12.113 7.376 -3.216 1.00 94.19 91 ASP A N 1
ATOM 661 C CA . ASP A 1 91 ? 13.259 7.422 -4.131 1.00 94.19 91 ASP A CA 1
ATOM 662 C C . ASP A 1 91 ? 13.647 6.027 -4.644 1.00 94.19 91 ASP A C 1
ATOM 664 O O . ASP A 1 91 ? 13.834 5.839 -5.848 1.00 94.19 91 ASP A O 1
ATOM 668 N N . VAL A 1 92 ? 13.685 5.023 -3.757 1.00 94.25 92 VAL A N 1
ATOM 669 C CA . VAL A 1 92 ? 13.943 3.620 -4.132 1.00 94.25 92 VAL A CA 1
ATOM 670 C C . VAL A 1 92 ? 12.892 3.102 -5.116 1.00 94.25 92 VAL A C 1
ATOM 672 O O . VAL A 1 92 ? 13.228 2.514 -6.144 1.00 94.25 92 VAL A O 1
ATOM 675 N N . LEU A 1 93 ? 11.614 3.333 -4.819 1.00 91.19 93 LEU A N 1
ATOM 676 C CA . LEU A 1 93 ? 10.501 2.858 -5.639 1.00 91.19 93 LEU A CA 1
ATOM 677 C C . LEU A 1 93 ? 10.376 3.617 -6.969 1.00 91.19 93 LEU A C 1
ATOM 679 O O . LEU A 1 93 ? 9.888 3.062 -7.954 1.00 91.19 93 LEU A O 1
ATOM 683 N N . ASN A 1 94 ? 10.804 4.879 -7.024 1.00 90.62 94 ASN A N 1
ATOM 684 C CA . ASN A 1 94 ? 10.898 5.652 -8.261 1.00 90.62 94 ASN A CA 1
ATOM 685 C C . ASN A 1 94 ? 12.022 5.131 -9.158 1.00 90.62 94 ASN A C 1
ATOM 687 O O . ASN A 1 94 ? 11.799 4.966 -10.355 1.00 90.62 94 ASN A O 1
ATOM 691 N N . ALA A 1 95 ? 13.193 4.831 -8.589 1.00 88.69 95 ALA A N 1
ATOM 692 C CA . ALA A 1 95 ? 14.306 4.259 -9.341 1.00 88.69 95 ALA A CA 1
ATOM 693 C C . ALA A 1 95 ? 13.935 2.894 -9.943 1.00 88.69 95 ALA A C 1
ATOM 695 O O . ALA A 1 95 ? 14.124 2.680 -11.138 1.00 88.69 95 ALA A O 1
ATOM 696 N N . ALA A 1 96 ? 13.313 2.014 -9.150 1.00 84.25 96 ALA A N 1
ATOM 697 C CA . ALA A 1 96 ? 12.879 0.696 -9.614 1.00 84.25 96 ALA A CA 1
ATOM 698 C C . ALA A 1 96 ? 11.799 0.759 -10.713 1.00 84.25 96 ALA A C 1
ATOM 700 O O . ALA A 1 96 ? 11.728 -0.127 -11.558 1.00 84.25 96 ALA A O 1
ATOM 701 N N . ALA A 1 97 ? 10.958 1.800 -10.729 1.00 80.75 97 ALA A N 1
ATOM 702 C CA . ALA A 1 97 ? 9.867 1.924 -11.699 1.00 80.75 97 ALA A CA 1
ATOM 703 C C . ALA A 1 97 ? 10.336 2.198 -13.141 1.00 80.75 97 ALA A C 1
ATOM 705 O O . ALA A 1 97 ? 9.564 1.991 -14.076 1.00 80.75 97 ALA A O 1
ATOM 706 N N . ILE A 1 98 ? 11.569 2.681 -13.322 1.00 82.00 98 ILE A N 1
ATOM 707 C CA . ILE A 1 98 ? 12.165 2.967 -14.636 1.00 82.00 98 ILE A CA 1
ATOM 708 C C . ILE A 1 98 ? 13.312 2.011 -14.991 1.00 82.00 98 ILE A C 1
ATOM 710 O O . ILE A 1 98 ? 13.905 2.152 -16.061 1.00 82.00 98 ILE A O 1
ATOM 714 N N . ASP A 1 99 ? 13.636 1.066 -14.106 1.00 81.75 99 ASP A N 1
ATOM 715 C CA . ASP A 1 99 ? 14.706 0.096 -14.318 1.00 81.75 99 ASP A CA 1
ATOM 716 C C . ASP A 1 99 ? 14.233 -1.011 -15.281 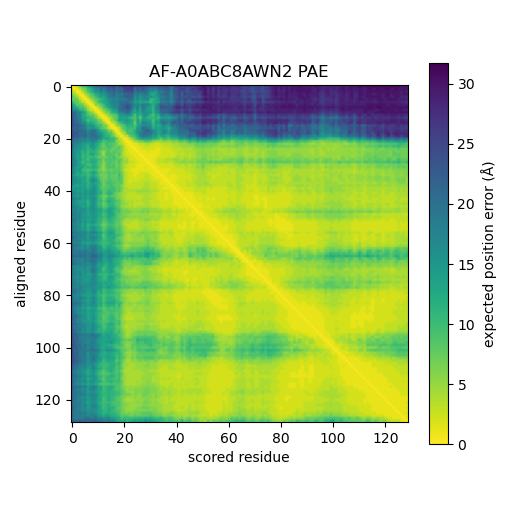1.00 81.75 99 ASP A C 1
ATOM 718 O O . ASP A 1 99 ? 13.219 -1.666 -15.012 1.00 81.75 99 ASP A O 1
ATOM 722 N N . PRO A 1 100 ? 14.924 -1.243 -16.415 1.00 81.44 100 PRO A N 1
ATOM 723 C CA . PRO A 1 100 ? 14.612 -2.372 -17.286 1.00 81.44 100 PRO A CA 1
ATOM 724 C C . PRO A 1 100 ? 14.839 -3.732 -16.604 1.00 81.44 100 PRO A C 1
ATOM 726 O O . PRO A 1 100 ? 14.178 -4.704 -16.974 1.00 81.44 100 PRO A O 1
ATOM 729 N N . ASP A 1 101 ? 15.737 -3.817 -15.615 1.00 85.31 101 ASP A N 1
ATOM 730 C CA . ASP A 1 101 ? 15.860 -4.976 -14.733 1.00 85.31 101 ASP A CA 1
ATOM 731 C C . ASP A 1 101 ? 14.942 -4.810 -13.518 1.00 85.31 101 ASP A C 1
ATOM 733 O O . ASP A 1 101 ? 15.345 -4.460 -12.407 1.00 85.31 101 ASP A O 1
ATOM 737 N N . VAL A 1 102 ? 13.666 -5.119 -13.740 1.00 72.75 102 VAL A N 1
ATOM 738 C CA . VAL A 1 102 ? 12.632 -5.032 -12.705 1.00 72.75 102 VAL A CA 1
ATOM 739 C C . VAL A 1 102 ? 12.945 -5.868 -11.461 1.00 72.75 102 VAL A C 1
ATOM 741 O O . VAL A 1 102 ? 12.447 -5.538 -10.388 1.00 72.75 102 VAL A O 1
ATOM 744 N N . LEU A 1 103 ? 13.745 -6.938 -11.577 1.00 82.69 103 LEU A N 1
ATOM 745 C CA . LEU A 1 103 ? 14.112 -7.800 -10.448 1.00 82.69 103 LEU A CA 1
ATOM 746 C C . LEU A 1 103 ? 15.341 -7.271 -9.699 1.00 82.69 103 LEU A C 1
ATOM 748 O O . LEU A 1 103 ? 15.444 -7.467 -8.486 1.00 82.69 103 LEU A O 1
ATOM 752 N N . GLY A 1 104 ? 16.242 -6.568 -10.389 1.00 86.50 104 GLY A N 1
ATOM 753 C CA . GLY A 1 104 ? 17.451 -5.977 -9.812 1.00 86.50 104 GLY A CA 1
ATOM 754 C C . GLY A 1 104 ? 17.166 -4.998 -8.668 1.00 86.50 104 GLY A C 1
ATOM 755 O O . GLY A 1 104 ? 17.898 -4.971 -7.677 1.00 86.50 104 GLY A O 1
ATOM 756 N N . GLY A 1 105 ? 16.054 -4.259 -8.743 1.00 86.69 105 GLY A N 1
ATOM 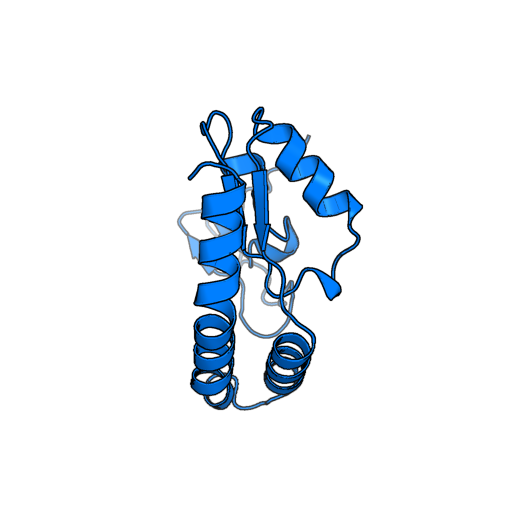757 C CA . GLY A 1 105 ? 15.627 -3.317 -7.701 1.00 86.69 105 GLY A CA 1
ATOM 758 C C . GLY A 1 105 ? 14.960 -3.950 -6.468 1.00 86.69 105 GLY A C 1
ATOM 759 O O . GLY A 1 105 ? 14.826 -3.287 -5.434 1.00 86.69 105 GLY A O 1
ATOM 760 N N . TRP A 1 106 ? 14.546 -5.223 -6.527 1.00 89.62 106 TRP A N 1
ATOM 761 C CA . TRP A 1 106 ? 13.756 -5.856 -5.457 1.00 89.62 106 TRP A CA 1
ATOM 762 C C . TRP A 1 106 ? 14.463 -5.907 -4.100 1.00 89.62 106 TRP A C 1
ATOM 764 O O . TRP A 1 106 ? 13.819 -5.569 -3.103 1.00 89.62 106 TRP A O 1
ATOM 774 N N . PRO A 1 107 ? 15.759 -6.271 -4.002 1.00 94.44 107 PRO A N 1
ATOM 775 C CA . PRO A 1 107 ? 16.446 -6.280 -2.717 1.00 94.44 107 PRO A CA 1
ATOM 776 C C . PRO A 1 107 ? 16.436 -4.906 -2.044 1.00 94.44 107 PRO A C 1
ATOM 778 O O . PRO A 1 107 ? 16.209 -4.816 -0.840 1.00 94.44 107 PRO A O 1
ATOM 781 N N . GLN A 1 108 ? 16.620 -3.824 -2.807 1.00 93.69 108 GLN A N 1
ATOM 782 C CA . GLN A 1 108 ? 16.625 -2.470 -2.255 1.00 93.69 108 GLN A CA 1
ATOM 783 C C . GLN A 1 108 ? 15.227 -2.038 -1.797 1.00 93.69 108 GLN A C 1
ATOM 785 O O . GLN A 1 108 ? 15.097 -1.474 -0.711 1.00 93.69 108 GLN A O 1
ATOM 790 N N . ALA A 1 109 ? 14.186 -2.337 -2.580 1.00 92.31 109 ALA A N 1
ATOM 791 C CA . ALA A 1 109 ? 12.798 -2.075 -2.196 1.00 92.31 109 ALA A CA 1
ATOM 792 C C . ALA A 1 109 ? 12.399 -2.854 -0.930 1.00 92.31 109 ALA A C 1
ATOM 794 O O . ALA A 1 109 ? 11.793 -2.294 -0.018 1.00 92.31 109 ALA A O 1
ATOM 795 N N . PHE A 1 110 ? 12.811 -4.120 -0.824 1.00 94.12 110 PHE A N 1
ATOM 796 C CA . PHE A 1 110 ? 12.589 -4.935 0.369 1.00 94.12 110 PHE A CA 1
ATOM 797 C C . PHE A 1 110 ? 13.283 -4.342 1.603 1.00 94.12 110 PHE A C 1
ATOM 799 O O . PHE A 1 110 ? 12.645 -4.140 2.635 1.00 94.12 110 PHE A O 1
ATOM 806 N N . GLN A 1 111 ? 14.569 -3.993 1.491 1.00 96.69 111 GLN A N 1
ATOM 807 C CA . GLN A 1 111 ? 15.306 -3.358 2.590 1.00 96.69 111 GLN A CA 1
ATOM 808 C C . GLN A 1 111 ? 14.721 -1.991 2.969 1.00 96.69 111 GLN A C 1
ATOM 810 O O . GLN A 1 111 ? 14.764 -1.604 4.136 1.00 96.69 111 GLN A O 1
ATOM 815 N N . ALA A 1 112 ? 14.140 -1.265 2.009 1.00 95.56 112 ALA A N 1
ATOM 816 C CA . ALA A 1 112 ? 13.422 -0.029 2.285 1.00 95.56 112 ALA A CA 1
ATOM 817 C C . ALA A 1 112 ? 12.183 -0.253 3.161 1.00 95.56 112 ALA A C 1
ATOM 819 O O . ALA A 1 112 ? 12.010 0.465 4.144 1.00 95.56 112 ALA A O 1
ATOM 820 N N . GLY A 1 113 ? 11.399 -1.296 2.877 1.00 94.75 113 GLY A N 1
ATOM 821 C CA . GLY A 1 113 ? 10.287 -1.707 3.735 1.00 94.75 113 GLY A CA 1
ATOM 822 C C . GLY A 1 113 ? 10.742 -2.110 5.141 1.00 94.75 113 GLY A C 1
ATOM 823 O O . GLY A 1 113 ? 10.188 -1.624 6.123 1.00 94.75 113 GLY A O 1
ATOM 824 N N . ILE A 1 114 ? 11.798 -2.929 5.250 1.00 97.19 114 ILE A N 1
ATOM 825 C CA . ILE A 1 114 ? 12.356 -3.348 6.550 1.00 97.19 114 ILE A CA 1
ATOM 826 C C . ILE A 1 114 ? 12.798 -2.146 7.388 1.00 97.19 114 ILE A C 1
ATOM 828 O O . ILE A 1 114 ? 12.497 -2.090 8.576 1.00 97.19 114 ILE A O 1
ATOM 832 N N . ARG A 1 115 ? 13.452 -1.147 6.784 1.00 97.19 115 ARG A N 1
ATOM 833 C CA . ARG A 1 115 ? 13.867 0.075 7.491 1.00 97.19 115 ARG A CA 1
ATOM 834 C C . ARG A 1 115 ? 12.688 0.819 8.128 1.00 97.19 115 ARG A C 1
ATOM 836 O O . ARG A 1 115 ? 12.860 1.405 9.190 1.00 97.19 115 ARG A O 1
ATOM 843 N N . GLN A 1 116 ? 11.519 0.831 7.488 1.00 96.50 116 GLN A N 1
ATOM 844 C CA . GLN A 1 116 ? 10.340 1.520 8.019 1.00 96.50 116 GLN A CA 1
ATOM 845 C C . GLN A 1 116 ? 9.524 0.666 9.013 1.00 96.50 116 GLN A C 1
ATOM 847 O O . GLN A 1 116 ? 8.580 1.184 9.613 1.00 96.50 116 GLN A O 1
ATOM 852 N N . ALA A 1 117 ? 9.866 -0.616 9.201 1.00 95.25 117 ALA A N 1
ATOM 853 C CA . ALA A 1 117 ? 9.065 -1.564 9.977 1.00 95.25 117 ALA A CA 1
ATOM 854 C C . ALA A 1 117 ? 8.894 -1.148 11.445 1.00 95.25 117 ALA A C 1
ATOM 856 O O . ALA A 1 117 ? 7.784 -1.228 11.966 1.00 95.25 117 ALA A O 1
ATOM 857 N N . ASP A 1 118 ? 9.944 -0.632 12.088 1.00 96.12 118 ASP A N 1
ATOM 858 C CA . ASP A 1 118 ? 9.863 -0.154 13.477 1.00 96.12 118 ASP A CA 1
ATOM 859 C C . ASP A 1 118 ? 8.898 1.036 13.612 1.00 96.12 118 ASP A C 1
ATOM 861 O O . ASP A 1 118 ? 8.149 1.140 14.582 1.00 96.12 118 ASP A O 1
ATOM 865 N N . GLY A 1 119 ? 8.865 1.912 12.602 1.00 94.50 119 GLY A N 1
ATOM 866 C CA . GLY A 1 119 ? 7.926 3.031 12.550 1.00 94.50 119 GLY A CA 1
ATOM 867 C C . GLY A 1 119 ? 6.475 2.564 12.428 1.00 94.50 119 GLY A C 1
ATOM 868 O O . GLY A 1 119 ? 5.605 3.098 13.112 1.00 94.50 119 GLY A O 1
ATOM 869 N N . LEU A 1 120 ? 6.216 1.542 11.607 1.00 95.12 120 LEU A N 1
ATOM 870 C CA . LEU A 1 120 ? 4.897 0.910 11.528 1.00 95.12 120 LEU A CA 1
ATOM 871 C C . LEU A 1 120 ? 4.517 0.231 12.849 1.00 95.12 120 LEU A C 1
ATOM 873 O O . LEU A 1 120 ? 3.392 0.392 13.313 1.00 95.12 120 LEU A O 1
ATOM 877 N N . ALA A 1 121 ? 5.445 -0.498 13.471 1.00 95.50 121 ALA A N 1
ATOM 878 C CA . ALA A 1 121 ? 5.193 -1.157 14.748 1.00 95.50 121 ALA A CA 1
ATOM 879 C C . ALA A 1 121 ? 4.770 -0.144 15.822 1.00 95.50 121 ALA A C 1
ATOM 881 O O . ALA A 1 121 ? 3.792 -0.375 16.528 1.00 95.50 121 ALA A O 1
ATOM 882 N N . GLN A 1 122 ? 5.440 1.012 15.889 1.00 95.19 122 GLN A N 1
ATOM 883 C CA . GLN A 1 122 ? 5.057 2.082 16.809 1.00 95.19 122 GLN A CA 1
ATOM 884 C C . GLN A 1 122 ? 3.670 2.661 16.491 1.00 95.19 122 GLN A C 1
ATOM 886 O O . GLN A 1 122 ? 2.880 2.862 17.407 1.00 95.19 122 GLN A O 1
ATOM 891 N N . GLN A 1 123 ? 3.339 2.879 15.212 1.00 92.62 123 GLN A N 1
ATOM 892 C CA . GLN A 1 123 ? 2.007 3.362 14.815 1.00 92.62 123 GLN A CA 1
ATOM 893 C C . GLN A 1 123 ? 0.888 2.402 15.228 1.00 92.62 123 GLN A C 1
ATOM 895 O O . GLN A 1 123 ? -0.175 2.850 15.647 1.00 92.62 123 GLN A O 1
ATOM 900 N N . LEU A 1 124 ? 1.125 1.093 15.114 1.00 93.12 124 LEU A N 1
ATOM 901 C CA . LEU A 1 124 ? 0.172 0.074 15.550 1.00 93.12 124 LEU A CA 1
ATOM 902 C C . LEU A 1 124 ? -0.021 0.129 17.072 1.00 93.12 124 LEU A C 1
ATOM 904 O O . LEU A 1 124 ? -1.156 0.228 17.533 1.00 93.12 124 LEU A O 1
ATOM 908 N N . ILE A 1 125 ? 1.070 0.177 17.843 1.00 94.00 125 ILE A N 1
ATOM 909 C CA . ILE A 1 125 ? 1.012 0.307 19.309 1.00 94.00 125 ILE A CA 1
ATOM 910 C C . ILE A 1 125 ? 0.222 1.559 19.721 1.00 94.00 125 ILE A C 1
ATOM 912 O O . ILE A 1 125 ? -0.655 1.487 20.583 1.00 94.00 125 ILE A O 1
ATOM 916 N N . ASP A 1 126 ? 0.489 2.702 19.084 1.00 89.94 126 ASP A N 1
ATOM 917 C CA . ASP A 1 126 ? -0.199 3.967 19.370 1.00 89.94 126 ASP A CA 1
ATOM 918 C C . ASP A 1 126 ? -1.695 3.914 19.000 1.00 89.94 126 ASP A C 1
ATOM 920 O O . ASP A 1 126 ? -2.516 4.595 19.620 1.00 89.94 126 ASP A O 1
ATOM 924 N N . ALA A 1 127 ? -2.062 3.079 18.022 1.00 87.25 127 ALA A N 1
ATOM 925 C CA . ALA A 1 127 ? -3.442 2.784 17.638 1.00 87.25 127 ALA A CA 1
ATOM 926 C C . ALA A 1 127 ? -4.121 1.724 18.534 1.00 87.25 127 ALA A C 1
ATOM 928 O O . ALA A 1 127 ? -5.289 1.399 18.316 1.00 87.25 127 ALA A O 1
ATOM 929 N N . GLY A 1 128 ? -3.423 1.203 19.549 1.00 87.88 128 GLY A N 1
ATOM 930 C CA . GLY A 1 128 ? -3.955 0.228 20.504 1.00 87.88 128 GLY A CA 1
ATOM 931 C C . GLY A 1 128 ? -3.910 -1.226 20.028 1.00 87.88 128 GLY A C 1
ATOM 932 O O . GLY A 1 128 ? -4.730 -2.023 20.489 1.00 87.88 128 GLY A O 1
ATOM 933 N N . TRP A 1 129 ? -2.993 -1.549 19.110 1.00 81.81 129 TRP A N 1
ATOM 934 C CA . TRP A 1 129 ? -2.711 -2.906 18.624 1.00 81.81 129 TRP A CA 1
ATOM 935 C C . TRP A 1 129 ? -1.627 -3.621 19.429 1.00 81.81 129 TRP A C 1
ATOM 937 O O . TRP A 1 129 ? -0.648 -2.958 19.839 1.00 81.81 129 TRP A O 1
#

Solvent-accessible surface area (backbone atoms only — not comparable to full-atom values): 7964 Å² total; per-residue (Å²): 142,79,83,81,80,74,44,58,88,84,62,75,72,71,87,70,40,58,99,46,65,90,54,70,64,46,76,58,91,52,35,74,43,65,64,61,63,70,80,37,89,76,58,45,41,80,48,46,81,36,81,59,46,77,46,80,32,77,56,51,92,79,51,68,75,70,64,57,52,58,27,46,64,52,14,77,44,86,50,64,47,78,46,64,55,53,75,72,41,43,53,48,53,54,54,38,74,74,40,90,55,63,70,76,38,44,66,59,48,51,53,43,52,59,70,47,43,65,60,51,53,50,53,38,46,76,72,73,96

Mean predicted aligned error: 8.16 Å

Foldseek 3Di:
DDDPDFAADPDPDDQFWPCGHDDGWDDDPRDTDHDCCNVAQFQLLVLAPPQAEETERAVCVVDDPVRVVVSVVNNVYPRYHYHYADPVLVVLVVVLVPDPPVVVSVVVNVVSCVVCVVVVVVSVVVSVD

Secondary structure (DSSP, 8-state):
-----PPPTT----SS-SS-SSS--EEETTEEE--GGGT-SS-GGGGTT-S-EEEE-TTGGGS-HHHHHHHHHTT--S-EEEEPPPHHHHHHHHHHHT-S-TTTTHHHHHHHHHHHHHHHHHHHHHTT-

Nearest PDB structures (foldseek):
  1iu9-assembly1_A  TM=5.192E-01  e=7.758E-01  Pyrococcus horikoshii OT3
  5wz4-assembly1_B  TM=3.552E-01  e=4.353E+00  Mycobacterium tuberculosis H37Rv
  5wzf-assembly1_A  TM=3.383E-01  e=2.736E+00  Mycobacterium tuberculosis H37Rv